Protein AF-A0A5A8E779-F1 (afdb_monomer_lite)

pLDDT: mean 89.01, std 13.12, range [39.38, 97.06]

Radius of gyration: 19.32 Å; chains: 1; bounding box: 34×36×51 Å

Organism: Cafeteria roenbergensis (NCBI:txid33653)

Structure (mmCIF, N/CA/C/O backbone):
data_AF-A0A5A8E779-F1
#
_entry.id   AF-A0A5A8E779-F1
#
loop_
_atom_site.group_PDB
_atom_site.id
_atom_site.type_symbol
_atom_site.label_atom_id
_atom_site.label_alt_id
_atom_site.label_comp_id
_atom_site.label_asym_id
_atom_site.label_entity_id
_atom_site.label_seq_id
_atom_site.pdbx_PDB_ins_code
_atom_site.Cartn_x
_atom_site.Cartn_y
_atom_site.Cartn_z
_atom_site.occupancy
_atom_site.B_iso_or_equiv
_atom_site.auth_seq_id
_atom_site.auth_comp_id
_atom_site.auth_asym_id
_atom_site.auth_atom_id
_atom_site.pdbx_PDB_model_num
ATOM 1 N N . MET A 1 1 ? -4.241 -20.551 19.735 1.00 43.22 1 MET A N 1
ATOM 2 C CA . MET A 1 1 ? -4.250 -19.080 19.608 1.00 43.22 1 MET A CA 1
ATOM 3 C C . MET A 1 1 ? -5.275 -18.592 20.614 1.00 43.22 1 MET A C 1
ATOM 5 O O . MET A 1 1 ? -6.461 -18.668 20.334 1.00 43.22 1 MET A O 1
ATOM 9 N N . GLU A 1 2 ? -4.837 -18.311 21.842 1.00 39.38 2 GLU A N 1
ATOM 10 C CA . GLU A 1 2 ? -5.749 -18.004 22.951 1.00 39.38 2 GLU A CA 1
ATOM 11 C C . GLU A 1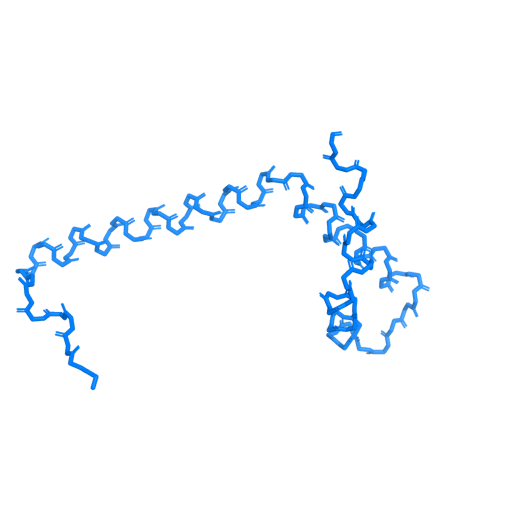 2 ? -6.461 -16.672 22.712 1.00 39.38 2 GLU A C 1
ATOM 13 O O . GLU A 1 2 ? -5.855 -15.686 22.286 1.00 39.38 2 GLU A O 1
ATOM 18 N N . ALA A 1 3 ? -7.773 -16.698 22.935 1.00 48.72 3 ALA A N 1
ATOM 19 C CA . ALA A 1 3 ? -8.686 -15.598 22.703 1.00 48.72 3 ALA A CA 1
ATOM 20 C C . ALA A 1 3 ? -8.290 -14.391 23.560 1.00 48.72 3 ALA A C 1
ATOM 22 O O . ALA A 1 3 ? -8.457 -14.389 24.776 1.00 48.72 3 ALA A O 1
ATOM 23 N N . ARG A 1 4 ? -7.806 -13.333 22.904 1.00 55.69 4 ARG A N 1
ATOM 24 C CA . ARG A 1 4 ? -7.638 -12.004 23.516 1.00 55.69 4 ARG A CA 1
ATOM 25 C C . ARG A 1 4 ? -8.977 -11.370 23.920 1.00 55.69 4 ARG A C 1
ATOM 27 O O . ARG A 1 4 ? -8.984 -10.375 24.635 1.00 55.69 4 ARG A O 1
ATOM 34 N N . ASP A 1 5 ? -10.084 -11.978 23.504 1.00 56.06 5 ASP A N 1
ATOM 35 C CA . ASP A 1 5 ? -11.443 -11.469 23.678 1.00 56.06 5 ASP A CA 1
ATOM 36 C C . ASP A 1 5 ? -12.041 -11.770 25.065 1.00 56.06 5 ASP A C 1
ATOM 38 O O . ASP A 1 5 ? -13.105 -11.254 25.391 1.00 56.06 5 ASP A O 1
ATOM 42 N N . SER A 1 6 ? -11.385 -12.576 25.915 1.00 57.78 6 SER A N 1
ATOM 43 C CA . SER A 1 6 ? -11.945 -12.976 27.221 1.00 57.78 6 SER A CA 1
ATOM 44 C C . SER A 1 6 ? -11.628 -12.032 28.391 1.00 57.78 6 SER A C 1
ATOM 46 O O . SER A 1 6 ? -12.113 -12.261 29.497 1.00 57.78 6 SER A O 1
ATOM 48 N N . VAL A 1 7 ? -10.827 -10.979 28.181 1.00 82.00 7 VAL A N 1
ATOM 49 C CA . VAL A 1 7 ? -10.374 -10.072 29.262 1.00 82.00 7 VAL A CA 1
ATOM 50 C C . VAL A 1 7 ? -11.249 -8.817 29.386 1.00 82.00 7 VAL A C 1
ATOM 52 O O . VAL A 1 7 ? -11.289 -8.192 30.444 1.00 82.00 7 VAL A O 1
ATOM 55 N N . LEU A 1 8 ? -11.963 -8.436 28.324 1.00 84.50 8 LEU A N 1
ATOM 56 C CA . LEU A 1 8 ? -12.754 -7.206 28.278 1.00 84.50 8 LEU A CA 1
ATOM 57 C C . LEU A 1 8 ? -14.241 -7.498 28.481 1.00 84.50 8 LEU A C 1
ATOM 59 O O . LEU A 1 8 ? -14.799 -8.429 27.908 1.00 84.50 8 LEU A O 1
ATOM 63 N N . SER A 1 9 ? -14.911 -6.659 29.270 1.00 89.44 9 SER A N 1
ATOM 64 C CA . SER A 1 9 ? -16.376 -6.656 29.317 1.00 89.44 9 SER A CA 1
ATOM 65 C C . SER A 1 9 ? -16.961 -6.249 27.959 1.00 89.44 9 SER A C 1
ATOM 67 O O . SER A 1 9 ? -16.315 -5.548 27.178 1.00 89.44 9 SER A O 1
ATOM 69 N N . ALA A 1 10 ? -18.220 -6.609 27.695 1.00 88.88 10 ALA A N 1
ATOM 70 C CA . ALA A 1 10 ? -18.891 -6.274 26.436 1.00 88.88 10 ALA A CA 1
ATOM 71 C C . ALA A 1 10 ? -18.863 -4.763 26.117 1.00 88.88 10 ALA A C 1
ATOM 73 O O . ALA A 1 10 ? -18.650 -4.374 24.972 1.00 88.88 10 ALA A O 1
ATOM 74 N N . GLY A 1 11 ? -19.006 -3.902 27.134 1.00 91.06 11 GLY A N 1
ATOM 75 C CA . GLY A 1 11 ? -18.908 -2.448 26.963 1.00 91.06 11 GLY A CA 1
ATOM 76 C C . GLY A 1 11 ? -17.494 -1.969 26.616 1.00 91.06 11 GLY A C 1
ATOM 77 O O . GLY A 1 11 ? -17.331 -1.075 25.789 1.00 91.06 11 GLY A O 1
ATOM 78 N N . GLN A 1 12 ? -16.460 -2.587 27.197 1.00 91.75 12 GLN A N 1
ATOM 79 C CA . GLN A 1 12 ? -15.063 -2.279 26.870 1.00 91.75 12 GLN A CA 1
ATOM 80 C C . GLN A 1 12 ? -14.692 -2.759 25.467 1.00 91.75 12 GLN A C 1
ATOM 82 O O . GLN A 1 12 ? -13.990 -2.047 24.753 1.00 91.75 12 GLN A O 1
ATOM 87 N N . GLN A 1 13 ? -15.190 -3.929 25.064 1.00 92.56 13 GLN A N 1
ATOM 88 C CA . GLN A 1 13 ? -14.993 -4.457 23.720 1.00 92.56 13 GLN A CA 1
ATOM 89 C C . GLN A 1 13 ? -15.653 -3.552 22.671 1.00 92.56 13 GLN A C 1
ATOM 91 O O . GLN A 1 13 ? -14.991 -3.136 21.726 1.00 92.56 13 GLN A O 1
ATOM 96 N N . ALA A 1 14 ? -16.907 -3.139 22.889 1.00 93.12 14 ALA A N 1
ATOM 97 C CA . ALA A 1 14 ? -17.603 -2.219 21.988 1.00 93.12 14 ALA A CA 1
ATOM 98 C C . ALA A 1 14 ? -16.888 -0.859 21.861 1.00 93.12 14 ALA A C 1
ATOM 100 O O . ALA A 1 14 ? -16.729 -0.332 20.759 1.00 93.12 14 ALA A O 1
ATOM 101 N N . ALA A 1 15 ? -16.401 -0.302 22.977 1.00 93.88 15 ALA A N 1
ATOM 102 C CA . ALA A 1 15 ? -15.630 0.940 22.963 1.00 93.88 15 ALA A CA 1
ATOM 103 C C . ALA A 1 15 ? -14.282 0.787 22.238 1.00 93.88 15 ALA A C 1
ATOM 105 O O . ALA A 1 15 ? -13.856 1.691 21.517 1.00 93.88 15 ALA A O 1
ATOM 106 N N . LEU A 1 16 ? -13.607 -0.353 22.416 1.00 93.94 16 LEU A N 1
ATOM 107 C CA . LEU A 1 16 ? -12.370 -0.670 21.708 1.00 93.94 16 LEU A CA 1
ATOM 108 C C . LEU A 1 16 ? -12.613 -0.781 20.201 1.00 93.94 16 LEU A C 1
ATOM 110 O O . LEU A 1 16 ? -11.832 -0.242 19.419 1.00 93.94 16 LEU A O 1
ATOM 114 N N . ASP A 1 17 ? -13.684 -1.453 19.793 1.00 94.50 17 ASP A N 1
ATOM 115 C CA . ASP A 1 17 ? -13.992 -1.648 18.381 1.00 94.50 17 ASP A CA 1
ATOM 116 C C . ASP A 1 17 ? -14.364 -0.325 17.694 1.00 94.50 17 ASP A C 1
ATOM 118 O O . ASP A 1 17 ? -13.857 -0.062 16.604 1.00 94.50 17 ASP A O 1
ATOM 122 N N . SER A 1 18 ? -15.101 0.574 18.364 1.00 95.62 18 SER A N 1
ATOM 123 C CA . SER A 1 18 ? -15.320 1.947 17.868 1.00 95.62 18 SER A CA 1
ATOM 124 C C . SER A 1 18 ? -13.998 2.685 17.640 1.00 95.62 18 SER A C 1
ATOM 126 O O . SER A 1 18 ? -13.754 3.220 16.559 1.00 95.62 18 SER A O 1
ATOM 128 N N . LYS A 1 19 ? -13.089 2.646 18.624 1.00 96.25 19 LYS A N 1
ATOM 129 C CA . LYS A 1 19 ? -11.777 3.300 18.513 1.00 96.25 19 LYS A CA 1
ATOM 130 C C . LYS A 1 19 ? -10.913 2.720 17.396 1.00 96.25 19 LYS A C 1
ATOM 132 O O . LYS A 1 19 ? -10.190 3.469 16.750 1.00 96.25 19 LYS A O 1
ATOM 137 N N . LYS A 1 20 ? -10.966 1.406 17.155 1.00 96.31 20 LYS A N 1
ATOM 138 C CA . LYS A 1 20 ? -10.239 0.777 16.039 1.00 96.31 20 LYS A CA 1
ATOM 139 C C . LYS A 1 20 ? -10.740 1.285 14.691 1.00 96.31 20 LYS A C 1
ATOM 141 O O . LYS A 1 20 ? -9.925 1.528 13.810 1.00 96.31 20 LYS A O 1
ATOM 146 N N . VAL A 1 21 ? -12.055 1.444 14.533 1.00 96.94 21 VAL A N 1
ATOM 147 C CA . VAL A 1 21 ? -12.646 1.982 13.299 1.00 96.94 21 VAL A CA 1
ATOM 148 C C . VAL A 1 21 ? -12.214 3.432 13.084 1.00 96.94 21 VAL A C 1
ATOM 150 O O . VAL A 1 21 ? -11.768 3.779 11.993 1.00 96.94 21 VAL A O 1
ATOM 153 N N . GLU A 1 22 ? -12.288 4.262 14.127 1.00 97.06 22 GLU A N 1
ATOM 154 C CA . GLU A 1 22 ? -11.828 5.656 14.076 1.00 97.06 22 GLU A CA 1
ATOM 155 C C . GLU A 1 22 ? -10.342 5.754 13.713 1.00 97.06 22 GLU A C 1
ATOM 157 O O . GLU A 1 22 ? -9.965 6.540 12.844 1.00 97.06 22 GLU A O 1
ATOM 162 N N . LEU A 1 23 ? -9.507 4.920 14.337 1.00 97.00 23 LEU A N 1
ATOM 163 C CA . LEU A 1 23 ? -8.076 4.873 14.059 1.00 97.00 23 LEU A CA 1
ATOM 164 C C . LEU A 1 23 ? -7.795 4.418 12.623 1.00 97.00 23 LEU A C 1
ATOM 166 O O . LEU A 1 23 ? -7.012 5.060 11.937 1.00 97.00 23 LEU A O 1
ATOM 170 N N . ALA A 1 24 ? -8.481 3.383 12.133 1.00 96.19 24 ALA A N 1
ATOM 171 C CA . ALA A 1 24 ? -8.320 2.914 10.758 1.00 96.19 24 ALA A CA 1
ATOM 172 C C . ALA A 1 24 ? -8.663 4.008 9.730 1.00 96.19 24 ALA A C 1
ATOM 174 O O . ALA A 1 24 ? -7.949 4.180 8.742 1.00 96.19 24 ALA A O 1
ATOM 175 N N . ALA A 1 25 ? -9.721 4.785 9.980 1.00 95.62 25 ALA A N 1
ATOM 176 C CA . ALA A 1 25 ? -10.078 5.917 9.131 1.00 95.62 25 ALA A CA 1
ATOM 177 C C . ALA A 1 25 ? -9.023 7.039 9.181 1.00 95.62 25 ALA A C 1
ATOM 179 O O . ALA A 1 25 ? -8.707 7.644 8.153 1.00 95.62 25 ALA A O 1
ATOM 180 N N . ALA A 1 26 ? -8.466 7.317 10.364 1.00 96.56 26 ALA A N 1
ATOM 181 C CA . ALA A 1 26 ? -7.400 8.301 10.534 1.00 96.56 26 ALA A CA 1
ATOM 182 C C . ALA A 1 26 ? -6.099 7.871 9.835 1.00 96.56 26 ALA A C 1
ATOM 184 O O . ALA A 1 26 ? -5.488 8.686 9.144 1.00 96.56 26 ALA A O 1
ATOM 185 N N . ASP A 1 27 ? -5.721 6.598 9.948 1.00 95.19 27 ASP A N 1
ATOM 186 C CA . ASP A 1 27 ? -4.544 6.024 9.293 1.00 95.19 27 ASP A CA 1
ATOM 187 C C . ASP A 1 27 ? -4.673 6.094 7.767 1.00 95.19 27 ASP A C 1
ATOM 189 O O . ASP A 1 27 ? -3.747 6.528 7.079 1.00 95.19 27 ASP A O 1
ATOM 193 N N . GLU A 1 28 ? -5.840 5.736 7.217 1.00 93.81 28 GLU A N 1
ATOM 194 C CA . GLU A 1 28 ? -6.087 5.847 5.777 1.00 93.81 28 GLU A CA 1
ATOM 195 C C . GLU A 1 28 ? -5.974 7.301 5.303 1.00 93.81 28 GLU A C 1
ATOM 197 O O . GLU A 1 28 ? -5.361 7.584 4.268 1.00 93.81 28 GLU A O 1
ATOM 202 N N . ARG A 1 29 ? -6.539 8.239 6.071 1.00 94.75 29 ARG A N 1
ATOM 203 C CA . ARG A 1 29 ? -6.445 9.666 5.767 1.00 94.75 29 ARG A CA 1
ATOM 204 C C . ARG A 1 29 ? -4.994 10.145 5.781 1.00 94.75 29 ARG A C 1
ATOM 206 O O . ARG A 1 29 ? -4.581 10.796 4.825 1.00 94.75 29 ARG A O 1
ATOM 213 N N . TYR A 1 30 ? -4.231 9.789 6.811 1.00 93.44 30 TYR A N 1
ATOM 214 C CA . TYR A 1 30 ? -2.812 10.122 6.928 1.00 93.44 30 TYR A CA 1
ATOM 215 C C . TYR A 1 30 ? -2.013 9.603 5.725 1.00 93.44 30 TYR A C 1
ATOM 217 O O . TYR A 1 30 ? -1.298 10.369 5.080 1.00 93.44 30 TYR A O 1
ATOM 225 N N . LEU A 1 31 ? -2.193 8.328 5.361 1.00 90.44 31 LEU A N 1
ATOM 226 C CA . LEU A 1 31 ? -1.516 7.731 4.207 1.00 90.44 31 LEU A CA 1
ATOM 227 C C . LEU A 1 31 ? -1.899 8.420 2.890 1.00 90.44 31 LEU A C 1
ATOM 229 O O . LEU A 1 31 ? -1.046 8.610 2.027 1.00 90.44 31 LEU A O 1
ATOM 233 N N . ARG A 1 32 ? -3.166 8.816 2.728 1.00 88.00 32 ARG A N 1
ATOM 234 C CA . ARG A 1 32 ? -3.648 9.514 1.526 1.00 88.00 32 ARG A CA 1
ATOM 235 C C . ARG A 1 32 ? -3.117 10.945 1.416 1.00 88.00 32 ARG A C 1
ATOM 237 O O . ARG A 1 32 ? -2.877 11.414 0.304 1.00 88.00 32 ARG A O 1
ATOM 244 N N . GLU A 1 33 ? -2.973 11.640 2.540 1.00 91.38 33 GLU A N 1
ATOM 245 C CA . GLU A 1 33 ? -2.438 13.006 2.599 1.00 91.38 33 GLU A CA 1
A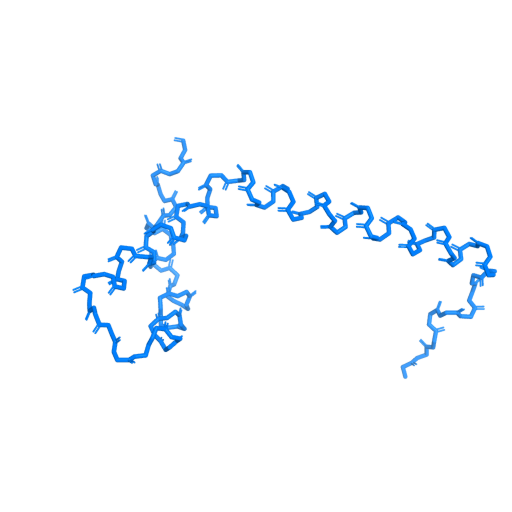TOM 246 C C . GLU A 1 33 ? -0.912 13.042 2.408 1.00 91.38 33 GLU A C 1
ATOM 248 O O . GLU A 1 33 ? -0.369 14.075 2.014 1.00 91.38 33 GLU A O 1
ATOM 253 N N . HIS A 1 34 ? -0.221 11.917 2.616 1.00 91.88 34 HIS A N 1
ATOM 254 C CA . HIS A 1 34 ? 1.231 11.845 2.512 1.00 91.88 34 HIS A CA 1
ATOM 255 C C . HIS A 1 34 ? 1.716 11.979 1.048 1.00 91.88 34 HIS A C 1
ATOM 257 O O . HIS A 1 34 ? 1.336 11.165 0.190 1.00 91.88 34 HIS A O 1
ATOM 263 N N . PRO A 1 35 ? 2.581 12.964 0.725 1.00 91.50 35 PRO A N 1
ATOM 264 C CA . PRO A 1 35 ? 3.002 13.224 -0.656 1.00 91.50 35 PRO A CA 1
ATOM 265 C C . PRO A 1 35 ? 3.746 12.041 -1.291 1.00 91.50 35 PRO A C 1
ATOM 267 O O . PRO A 1 35 ? 3.635 11.806 -2.496 1.00 91.50 35 PRO A O 1
ATOM 270 N N . GLU A 1 36 ? 4.428 11.245 -0.477 1.00 92.62 36 GLU A N 1
ATOM 271 C CA . GLU A 1 36 ? 5.157 10.042 -0.852 1.00 92.62 36 GLU A CA 1
ATOM 272 C C . GLU A 1 36 ? 4.244 8.975 -1.468 1.00 92.62 36 GLU A C 1
ATOM 274 O O . GLU A 1 36 ? 4.565 8.418 -2.520 1.00 92.62 36 GLU A O 1
ATOM 279 N N . VAL A 1 37 ? 3.074 8.715 -0.872 1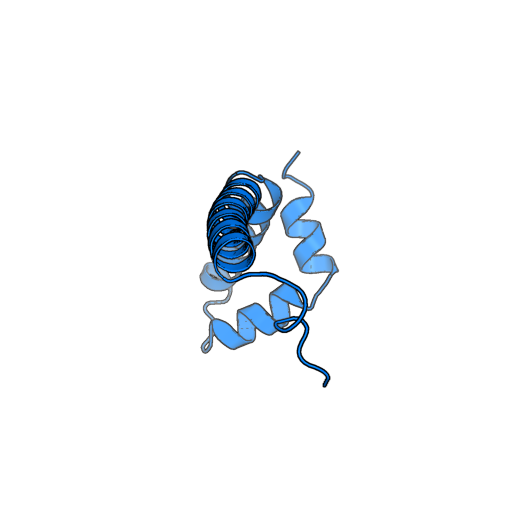.00 91.75 37 VAL A N 1
ATOM 280 C CA . VAL A 1 37 ? 2.111 7.730 -1.398 1.00 91.75 37 VAL A CA 1
ATOM 281 C C . VAL A 1 37 ? 1.572 8.193 -2.745 1.0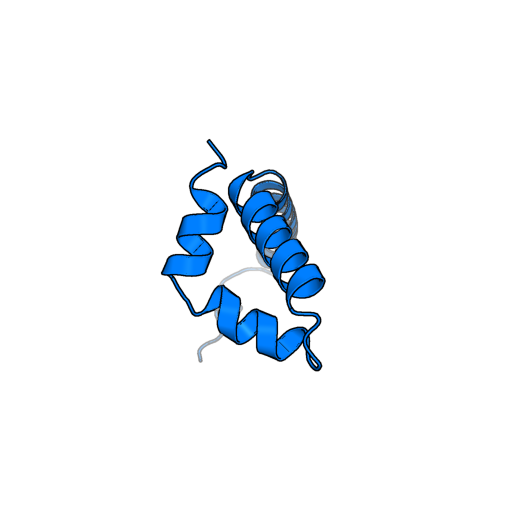0 91.75 37 VAL A C 1
ATOM 283 O O . VAL A 1 37 ? 1.534 7.423 -3.710 1.00 91.75 37 VAL A O 1
ATOM 286 N N . LYS A 1 38 ? 1.231 9.480 -2.851 1.00 91.31 38 LYS A N 1
ATOM 287 C CA . LYS A 1 38 ? 0.787 10.082 -4.111 1.00 91.31 38 LYS A CA 1
ATOM 288 C C . LYS A 1 38 ? 1.856 9.972 -5.198 1.00 91.31 38 LYS A C 1
ATOM 290 O O . LYS A 1 38 ? 1.530 9.646 -6.342 1.00 91.31 38 LYS A O 1
ATOM 295 N N . ALA A 1 39 ? 3.117 10.228 -4.864 1.00 92.94 39 ALA A N 1
ATOM 296 C CA . ALA A 1 39 ? 4.220 10.155 -5.811 1.00 92.94 39 ALA A CA 1
ATOM 297 C C . ALA A 1 39 ? 4.487 8.722 -6.288 1.00 92.94 39 ALA A C 1
ATOM 299 O O . ALA A 1 39 ? 4.603 8.506 -7.494 1.00 92.94 39 ALA A O 1
ATOM 300 N N . MET A 1 40 ? 4.468 7.736 -5.383 1.00 93.56 40 MET A N 1
ATOM 301 C CA . MET A 1 40 ? 4.582 6.315 -5.736 1.00 93.56 40 MET A CA 1
ATOM 302 C C . MET A 1 40 ? 3.480 5.870 -6.705 1.00 93.56 40 MET A C 1
ATOM 304 O O . MET A 1 40 ? 3.771 5.289 -7.751 1.00 93.56 40 MET A O 1
ATOM 308 N N . VAL A 1 41 ? 2.216 6.189 -6.404 1.00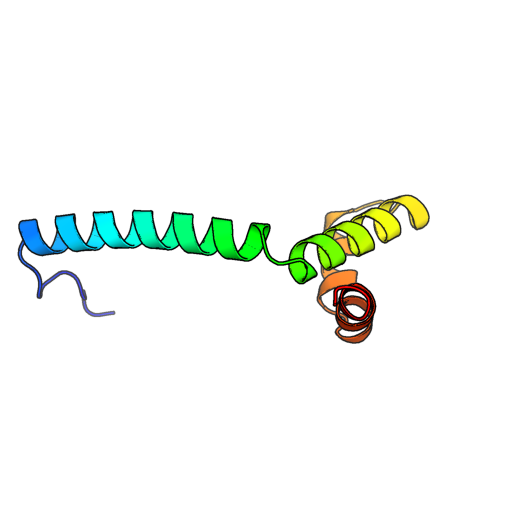 93.12 41 VAL A N 1
ATOM 309 C CA . VAL A 1 41 ? 1.078 5.836 -7.271 1.00 93.12 41 VAL A CA 1
ATOM 310 C C . VAL A 1 41 ? 1.172 6.548 -8.623 1.00 93.12 41 VAL A C 1
ATOM 312 O O . VAL A 1 41 ? 0.915 5.941 -9.665 1.00 93.12 41 VAL A O 1
ATOM 315 N N . SER A 1 42 ? 1.589 7.816 -8.637 1.00 94.00 42 SER A N 1
ATOM 316 C CA . SER A 1 42 ? 1.757 8.594 -9.873 1.00 94.00 42 SER A CA 1
ATOM 317 C C . SER A 1 42 ? 2.875 8.032 -10.755 1.00 94.00 42 SER A C 1
ATOM 319 O O . SER A 1 42 ? 2.695 7.894 -11.965 1.00 94.00 42 SER A O 1
ATOM 321 N N . ALA A 1 43 ? 4.013 7.662 -10.162 1.00 95.00 43 ALA A N 1
ATOM 322 C CA . ALA A 1 43 ? 5.136 7.059 -10.872 1.00 95.00 43 ALA A CA 1
ATOM 323 C C . ALA A 1 43 ? 4.763 5.695 -11.464 1.00 95.00 43 ALA A C 1
ATOM 325 O O . ALA A 1 43 ? 5.036 5.450 -12.639 1.00 95.00 43 ALA A O 1
ATOM 326 N N . PHE A 1 44 ? 4.066 4.850 -10.699 1.00 96.50 44 PHE A N 1
ATOM 327 C CA . PHE A 1 44 ? 3.569 3.572 -11.204 1.00 96.50 44 PHE A CA 1
ATOM 328 C C . PHE A 1 44 ? 2.549 3.761 -12.336 1.00 96.50 44 PHE A C 1
ATOM 330 O O . PHE A 1 44 ? 2.627 3.099 -13.369 1.00 96.50 44 PHE A O 1
ATOM 337 N N . THR A 1 45 ? 1.629 4.719 -12.195 1.00 96.00 45 THR A N 1
ATOM 338 C CA . THR A 1 45 ? 0.653 5.039 -13.249 1.00 96.00 45 THR A CA 1
ATOM 339 C C . THR A 1 45 ? 1.362 5.475 -14.530 1.00 96.00 45 THR A C 1
ATOM 341 O O . THR A 1 45 ? 1.055 4.973 -15.611 1.00 96.00 45 THR A O 1
ATOM 344 N N . LYS A 1 46 ? 2.363 6.358 -14.419 1.00 95.69 46 LYS A N 1
ATOM 345 C CA . LYS A 1 46 ? 3.204 6.768 -15.550 1.00 95.69 46 LYS A CA 1
ATOM 346 C C . LYS A 1 46 ? 3.919 5.570 -16.177 1.00 95.69 46 LYS A C 1
ATOM 348 O O . LYS A 1 46 ? 3.902 5.448 -17.398 1.00 95.69 46 LYS A O 1
ATOM 353 N N . HIS A 1 47 ? 4.494 4.686 -15.362 1.00 95.12 47 HIS A N 1
ATOM 354 C CA . HIS A 1 47 ? 5.138 3.465 -15.835 1.00 95.12 47 HIS A CA 1
ATOM 355 C C . HIS A 1 47 ? 4.166 2.611 -16.661 1.00 95.12 47 HIS A C 1
ATOM 357 O O . HIS A 1 47 ? 4.479 2.297 -17.803 1.00 95.12 47 HIS A O 1
ATOM 363 N N . CYS A 1 48 ? 2.960 2.334 -16.155 1.00 97.06 48 CYS A N 1
ATOM 364 C CA . CYS A 1 48 ? 1.937 1.572 -16.880 1.00 97.06 48 CYS A CA 1
ATOM 365 C C . CYS A 1 48 ? 1.514 2.224 -18.201 1.00 97.06 48 CYS A C 1
ATOM 367 O O . CYS A 1 48 ? 1.322 1.528 -19.196 1.00 97.06 48 CYS A O 1
ATOM 369 N N . LEU A 1 49 ? 1.374 3.552 -18.236 1.00 96.50 49 LEU A N 1
ATOM 370 C CA . LEU A 1 49 ? 1.016 4.268 -19.465 1.00 96.50 49 LEU A CA 1
ATOM 371 C C . LEU A 1 49 ? 2.131 4.212 -20.519 1.00 96.50 49 LEU A C 1
ATOM 373 O O . LEU A 1 49 ? 1.838 4.203 -21.713 1.00 96.50 49 LEU A O 1
ATOM 377 N N . GLN A 1 50 ? 3.394 4.168 -20.090 1.00 95.81 50 GLN A N 1
ATOM 378 C CA . GLN A 1 50 ? 4.555 4.095 -20.978 1.00 95.81 50 GLN A CA 1
ATOM 379 C C . GLN A 1 50 ? 4.828 2.671 -21.469 1.00 95.81 50 GLN A C 1
ATOM 381 O O . GLN A 1 50 ? 5.070 2.477 -22.657 1.00 95.81 50 GLN A O 1
ATOM 386 N N . SER A 1 51 ? 4.798 1.687 -20.568 1.00 94.75 51 SER A N 1
ATOM 387 C CA . SER A 1 51 ? 5.110 0.291 -20.890 1.00 94.75 51 SER A CA 1
ATOM 388 C C . SER A 1 51 ? 3.922 -0.473 -21.469 1.00 94.75 51 SER A C 1
ATOM 390 O O . SER A 1 51 ? 4.139 -1.480 -22.134 1.00 94.75 51 SER A O 1
ATOM 392 N N . ARG A 1 52 ? 2.689 0.014 -21.254 1.00 96.00 52 ARG A N 1
ATOM 393 C CA . ARG A 1 52 ? 1.426 -0.604 -21.698 1.00 96.00 52 ARG A CA 1
ATOM 394 C C . ARG A 1 52 ? 1.416 -2.121 -21.450 1.00 96.00 52 ARG A C 1
ATOM 396 O O . ARG A 1 52 ? 1.283 -2.886 -22.402 1.00 96.00 52 ARG A O 1
ATOM 403 N N . PRO A 1 53 ? 1.591 -2.557 -20.191 1.00 96.25 53 PRO A N 1
ATOM 404 C CA . PRO A 1 53 ? 1.778 -3.964 -19.883 1.00 96.25 53 PRO A CA 1
ATOM 405 C C . PRO A 1 53 ? 0.489 -4.751 -20.130 1.00 96.25 53 PRO A C 1
ATOM 407 O O . PRO A 1 53 ? -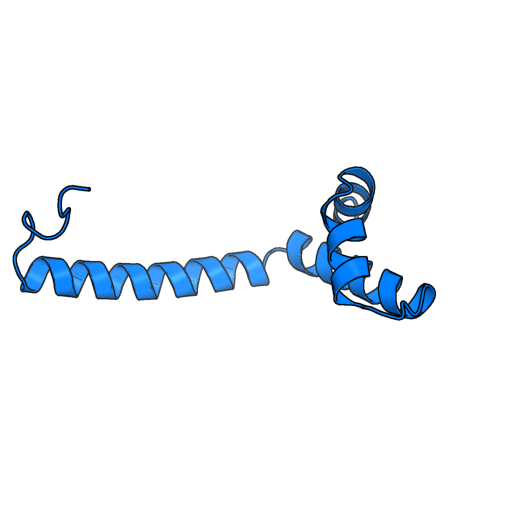0.605 -4.263 -19.839 1.00 96.25 53 PRO A O 1
ATOM 410 N N . ASP A 1 54 ? 0.629 -6.001 -20.568 1.00 97.06 54 ASP A N 1
ATOM 411 C CA . ASP A 1 54 ? -0.505 -6.918 -20.748 1.00 97.06 54 ASP A CA 1
ATOM 412 C C . ASP A 1 54 ? -1.229 -7.206 -19.419 1.00 97.06 54 ASP A C 1
ATOM 414 O O . ASP A 1 54 ? -2.440 -7.422 -19.384 1.00 97.06 54 ASP A O 1
ATOM 418 N N . SER A 1 55 ? -0.493 -7.155 -18.301 1.00 96.94 55 SER A N 1
ATOM 419 C CA . SER A 1 55 ? -1.017 -7.305 -16.943 1.00 96.94 55 SER A CA 1
ATOM 420 C C . SER A 1 55 ? -0.522 -6.186 -16.029 1.00 96.94 55 SER A C 1
ATOM 422 O O . SER A 1 55 ? 0.622 -6.170 -15.571 1.00 96.94 55 SER A O 1
ATOM 424 N N . VAL A 1 56 ? -1.425 -5.263 -15.686 1.00 96.38 56 VAL A N 1
ATOM 425 C CA . VAL A 1 56 ? -1.150 -4.175 -14.727 1.00 96.38 56 VAL A CA 1
ATOM 426 C C . VAL A 1 56 ? -0.773 -4.726 -13.348 1.00 96.38 56 VAL A C 1
ATOM 428 O O . VAL A 1 56 ? 0.055 -4.146 -12.650 1.00 96.38 56 VAL A O 1
ATOM 431 N N . ARG A 1 57 ? -1.345 -5.869 -12.948 1.00 96.38 57 ARG A N 1
ATOM 432 C CA . ARG A 1 57 ? -1.045 -6.497 -11.654 1.00 96.38 57 ARG A CA 1
ATOM 433 C C . ARG A 1 57 ? 0.397 -6.994 -11.592 1.00 96.38 57 ARG A C 1
ATOM 435 O O . ARG A 1 57 ? 1.065 -6.771 -10.588 1.00 96.38 57 ARG A O 1
ATOM 442 N N . GLU A 1 58 ? 0.873 -7.663 -12.636 1.00 96.38 58 GLU A N 1
ATOM 443 C CA . GLU A 1 58 ? 2.255 -8.155 -12.677 1.00 96.38 58 GLU A CA 1
ATOM 444 C C . GLU A 1 58 ? 3.252 -6.999 -12.756 1.00 96.38 58 GLU A C 1
ATOM 446 O O . GLU A 1 58 ? 4.250 -7.005 -12.036 1.00 96.38 58 GLU A O 1
ATOM 451 N N . ALA A 1 59 ? 2.924 -5.955 -13.526 1.00 95.38 59 ALA A N 1
ATOM 452 C CA . ALA A 1 59 ? 3.698 -4.719 -13.546 1.00 95.38 59 ALA A CA 1
ATOM 453 C C . ALA A 1 59 ? 3.785 -4.073 -12.152 1.00 95.38 59 ALA A C 1
ATOM 455 O O . ALA A 1 59 ? 4.856 -3.618 -11.759 1.00 95.38 59 ALA A O 1
ATOM 456 N N . ALA A 1 60 ? 2.698 -4.081 -11.371 1.00 96.38 60 ALA A N 1
ATOM 457 C CA . ALA A 1 60 ? 2.711 -3.585 -9.994 1.00 96.38 60 ALA A CA 1
ATOM 458 C C . ALA A 1 60 ? 3.655 -4.403 -9.106 1.00 96.38 60 ALA A C 1
ATOM 460 O O . ALA A 1 60 ? 4.454 -3.835 -8.367 1.00 96.38 60 ALA A O 1
ATOM 461 N N . VAL A 1 61 ? 3.600 -5.736 -9.196 1.00 96.25 61 VAL A N 1
ATOM 462 C CA . VAL A 1 61 ? 4.491 -6.616 -8.424 1.00 96.25 61 VAL A CA 1
ATOM 463 C C . VAL A 1 61 ? 5.953 -6.335 -8.757 1.00 96.25 61 VAL A C 1
ATOM 465 O O . VAL A 1 61 ? 6.760 -6.236 -7.838 1.00 96.25 61 VAL A O 1
ATOM 468 N N . ALA A 1 62 ? 6.295 -6.193 -10.037 1.00 95.06 62 ALA A N 1
ATOM 469 C CA . ALA A 1 62 ? 7.656 -5.881 -10.458 1.00 95.06 62 ALA A CA 1
ATOM 470 C C . ALA A 1 62 ? 8.101 -4.490 -9.972 1.00 95.06 62 ALA A C 1
ATOM 472 O O . ALA A 1 62 ? 9.174 -4.361 -9.391 1.00 95.06 62 ALA A O 1
ATOM 473 N N . PHE A 1 63 ? 7.254 -3.472 -10.147 1.00 95.56 63 PHE A N 1
ATOM 474 C CA . PHE A 1 63 ? 7.563 -2.087 -9.792 1.00 95.56 63 PHE A CA 1
ATOM 475 C C . PHE A 1 63 ? 7.729 -1.880 -8.280 1.00 95.56 63 PHE A C 1
ATOM 477 O O . PHE A 1 63 ? 8.699 -1.270 -7.847 1.00 95.56 63 PHE A O 1
ATOM 484 N N . PHE A 1 64 ? 6.804 -2.395 -7.462 1.00 95.00 64 PHE A N 1
ATOM 485 C CA . PHE A 1 64 ? 6.824 -2.173 -6.011 1.00 95.00 64 PHE A CA 1
ATOM 486 C C . PHE A 1 64 ? 7.779 -3.105 -5.251 1.00 95.00 64 PHE A C 1
ATOM 488 O O . PHE A 1 64 ? 8.122 -2.805 -4.110 1.00 95.00 64 PHE A O 1
ATOM 495 N N . LYS A 1 65 ? 8.216 -4.225 -5.848 1.00 95.00 65 LYS A N 1
ATOM 496 C CA . LYS A 1 65 ? 9.280 -5.068 -5.269 1.00 95.00 65 LYS A CA 1
ATOM 497 C C . LYS A 1 65 ? 10.679 -4.509 -5.508 1.00 95.00 65 LYS A C 1
ATOM 499 O O . LYS A 1 65 ? 11.589 -4.864 -4.764 1.00 95.00 65 LYS A O 1
ATOM 504 N N . ASP A 1 66 ? 10.860 -3.684 -6.534 1.00 94.25 66 ASP A N 1
ATOM 505 C CA . ASP A 1 66 ? 12.139 -3.044 -6.803 1.00 94.25 66 ASP A CA 1
ATOM 506 C C . ASP A 1 66 ? 12.311 -1.785 -5.942 1.00 94.25 66 ASP A C 1
ATOM 508 O O . ASP A 1 66 ? 11.692 -0.743 -6.170 1.00 94.25 66 ASP A O 1
ATOM 512 N N . GLU A 1 67 ? 13.190 -1.877 -4.946 1.00 92.06 67 GLU A N 1
ATOM 513 C CA . GLU A 1 67 ? 13.476 -0.780 -4.022 1.00 92.06 67 GLU A CA 1
ATOM 514 C C . GLU A 1 67 ? 13.997 0.467 -4.751 1.00 92.06 67 GLU A C 1
ATOM 516 O O . GLU A 1 67 ? 13.677 1.590 -4.355 1.00 92.06 67 GLU A O 1
ATOM 521 N N . ALA A 1 68 ? 14.760 0.295 -5.836 1.00 91.25 68 ALA A N 1
ATOM 522 C CA . ALA A 1 68 ? 15.281 1.416 -6.608 1.00 91.25 68 ALA A CA 1
ATOM 523 C C . ALA A 1 68 ? 14.149 2.196 -7.293 1.00 91.25 68 ALA A C 1
ATOM 525 O O . ALA A 1 68 ? 14.095 3.423 -7.177 1.00 91.25 68 ALA A O 1
ATOM 526 N N . SER A 1 69 ? 13.212 1.493 -7.939 1.00 88.06 69 SER A N 1
ATOM 527 C CA . SER A 1 69 ? 12.020 2.087 -8.557 1.00 88.06 69 SER A CA 1
ATOM 528 C C . SER A 1 69 ? 11.161 2.847 -7.548 1.00 88.06 69 SER A C 1
ATOM 530 O O . SER A 1 69 ? 10.756 3.984 -7.809 1.00 88.06 69 SER A O 1
ATOM 532 N N . VAL A 1 70 ? 10.933 2.266 -6.366 1.00 90.19 70 VAL A N 1
ATOM 533 C CA . VAL A 1 70 ? 10.165 2.924 -5.302 1.00 90.19 70 VAL A CA 1
ATOM 534 C C . VAL A 1 70 ? 10.900 4.164 -4.799 1.00 90.19 70 VAL A C 1
ATOM 536 O O . VAL A 1 70 ? 10.317 5.244 -4.778 1.00 90.19 70 VAL A O 1
ATOM 539 N N . ARG A 1 71 ? 12.193 4.064 -4.467 1.00 90.75 71 ARG A N 1
ATOM 540 C CA . ARG A 1 71 ? 12.989 5.208 -3.989 1.00 90.75 71 ARG A CA 1
ATOM 541 C C . ARG A 1 71 ? 13.044 6.347 -5.002 1.00 90.75 71 ARG A C 1
ATOM 543 O O . ARG A 1 71 ? 12.919 7.507 -4.615 1.00 90.75 71 ARG A O 1
ATOM 550 N N . ALA A 1 72 ? 13.193 6.030 -6.286 1.00 90.31 72 ALA A N 1
ATOM 551 C CA . ALA A 1 72 ? 13.182 7.023 -7.354 1.00 90.31 72 ALA A CA 1
ATOM 552 C C . ALA A 1 72 ? 11.835 7.758 -7.444 1.00 90.31 72 ALA A C 1
ATOM 554 O O . ALA A 1 72 ? 11.815 8.968 -7.666 1.00 90.31 72 ALA A O 1
ATOM 555 N N . ALA A 1 73 ? 10.719 7.056 -7.221 1.00 88.69 73 ALA A N 1
ATOM 556 C CA . ALA A 1 73 ? 9.390 7.659 -7.228 1.00 88.69 73 ALA A CA 1
ATOM 557 C C . ALA A 1 73 ? 9.190 8.686 -6.101 1.00 88.69 73 ALA A C 1
ATOM 559 O O . ALA A 1 73 ? 8.525 9.697 -6.317 1.00 88.69 73 ALA A O 1
ATOM 560 N N . VAL A 1 74 ? 9.781 8.451 -4.925 1.00 88.75 74 VAL A N 1
ATOM 561 C CA . VAL A 1 74 ? 9.653 9.337 -3.751 1.00 88.75 74 VAL A CA 1
ATOM 562 C C . VAL A 1 74 ? 10.731 10.413 -3.629 1.00 88.75 74 VAL A C 1
ATOM 564 O O . VAL A 1 74 ? 10.566 11.368 -2.874 1.00 88.75 74 VAL A O 1
ATOM 567 N N . ALA A 1 75 ? 11.831 10.310 -4.378 1.00 84.75 75 ALA A N 1
ATOM 568 C CA . ALA A 1 75 ? 12.962 11.235 -4.268 1.00 84.75 75 ALA A CA 1
ATOM 569 C C . ALA A 1 75 ? 12.604 12.711 -4.554 1.00 84.75 75 ALA A C 1
ATOM 571 O O . ALA A 1 75 ? 13.292 13.608 -4.072 1.00 84.75 75 ALA A O 1
ATOM 572 N N . GLY A 1 76 ? 11.534 12.964 -5.316 1.00 70.12 76 GLY A N 1
ATOM 573 C CA . GLY A 1 76 ? 11.049 14.306 -5.661 1.00 70.12 76 GLY A CA 1
ATOM 574 C C . GLY A 1 76 ? 9.848 14.797 -4.847 1.00 70.12 76 GLY A C 1
ATOM 575 O O . GLY A 1 76 ? 9.261 15.805 -5.218 1.00 70.12 76 GLY A O 1
ATOM 576 N N . SER A 1 77 ? 9.438 14.081 -3.796 1.00 69.88 77 SER A N 1
ATOM 577 C CA . SER A 1 77 ? 8.193 14.348 -3.051 1.00 69.88 77 SER A CA 1
ATOM 578 C C . SER A 1 77 ? 8.344 15.295 -1.854 1.00 69.88 77 SER A C 1
ATOM 580 O O . SER A 1 77 ? 7.376 15.461 -1.115 1.00 69.88 77 SER A O 1
ATOM 582 N N . LYS A 1 78 ? 9.536 15.877 -1.654 1.00 53.81 78 LYS A N 1
ATOM 583 C CA . LYS A 1 78 ? 9.823 16.841 -0.578 1.00 53.81 78 LYS A CA 1
ATOM 584 C C . LYS A 1 78 ? 9.245 18.224 -0.846 1.00 53.81 78 LYS A C 1
ATOM 586 O O . LYS A 1 78 ? 9.353 18.686 -2.003 1.00 53.81 78 LYS A O 1
#

Foldseek 3Di:
DDDPPPPDDPVRVVVVVVVVVVVVVVVVVVCVPQLLNVLQVVLLVVVCVVVVDPDSVVSCVVQVVDPVNSCVSRVPSD

InterPro domains:
  IPR059162 RIIa domain-containing protein 1 [cd22971] (32-68)

Secondary structure (DSSP, 8-state):
---GGGSS-HHHHHHHHHHHHHHHHHHHHHHHH-HHHHHHHHHHHHHHHHH--S-HHHHHHHHHH-HHHHHHHHTT--

Sequence (78 aa):
MEARDSVLSAGQQAALDSKKVELAAADERYLREHPEVKAMVSAFTKHCLQSRPDSVREAAVAFFKDEASVRAAVAGSK